Protein AF-A0A4D4JNG6-F1 (afdb_monomer_lite)

Secondary structure (DSSP, 8-state):
----S---HHHHHHHHHHHHHHHHHTT--HHHHHHH----HHHHHHHHHHHHHHH---

Structure (mmCIF, N/CA/C/O backbone):
data_AF-A0A4D4JNG6-F1
#
_entry.id   AF-A0A4D4JNG6-F1
#
loop_
_atom_site.group_PDB
_atom_site.id
_atom_site.type_symbol
_atom_site.label_atom_id
_atom_site.label_alt_id
_atom_site.label_comp_id
_atom_site.label_asym_id
_atom_site.label_entity_id
_atom_site.label_seq_id
_atom_site.pdbx_PDB_ins_code
_atom_site.Cartn_x
_atom_site.Cartn_y
_atom_site.Cartn_z
_atom_site.occupancy
_atom_site.B_iso_or_equiv
_atom_site.auth_seq_id
_atom_site.auth_comp_id
_atom_site.auth_asym_id
_atom_site.auth_atom_id
_atom_site.pdbx_PDB_model_num
ATOM 1 N N . MET A 1 1 ? 12.289 15.945 -5.056 1.00 48.94 1 MET A N 1
ATOM 2 C CA . MET A 1 1 ? 11.241 14.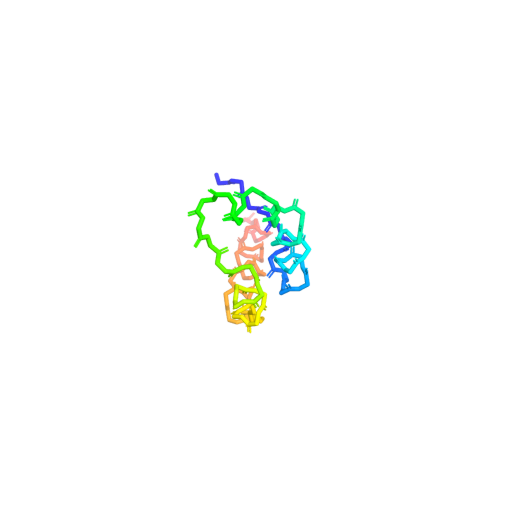936 -5.312 1.00 48.94 1 MET A CA 1
ATOM 3 C C . MET A 1 1 ? 11.704 13.618 -4.713 1.00 48.94 1 MET A C 1
ATOM 5 O O . MET A 1 1 ? 12.635 13.034 -5.248 1.00 48.94 1 MET A O 1
ATOM 9 N N . GLN A 1 2 ? 11.137 13.183 -3.585 1.00 47.94 2 GLN A N 1
ATOM 10 C CA . GLN A 1 2 ? 11.314 11.798 -3.137 1.00 47.94 2 GLN A CA 1
ATOM 11 C C . GLN A 1 2 ? 10.314 10.948 -3.928 1.00 47.94 2 GLN A C 1
ATOM 13 O O . GLN A 1 2 ? 9.116 10.988 -3.665 1.00 47.94 2 GLN A O 1
ATOM 18 N N . PHE A 1 3 ? 10.789 10.267 -4.970 1.00 50.56 3 PHE A N 1
ATOM 19 C CA . PHE A 1 3 ? 9.976 9.334 -5.745 1.00 50.56 3 PHE A CA 1
ATOM 20 C C . PHE A 1 3 ? 10.039 7.972 -5.062 1.00 50.56 3 PHE A C 1
ATOM 22 O O . PHE A 1 3 ? 11.082 7.328 -5.093 1.00 50.56 3 PHE A O 1
ATOM 29 N N . HIS A 1 4 ? 8.944 7.539 -4.435 1.00 50.62 4 HIS A N 1
ATOM 30 C CA . HIS A 1 4 ? 8.818 6.165 -3.955 1.00 50.62 4 HIS A CA 1
ATOM 31 C C . HIS A 1 4 ? 8.485 5.272 -5.160 1.00 50.62 4 HIS A C 1
ATOM 33 O O . HIS A 1 4 ? 7.390 5.384 -5.697 1.00 50.62 4 HIS A O 1
ATOM 39 N N . PRO A 1 5 ? 9.385 4.392 -5.629 1.00 51.22 5 PRO A N 1
ATOM 40 C CA . PRO A 1 5 ? 9.162 3.592 -6.842 1.00 51.22 5 PRO A CA 1
ATOM 41 C C . PRO A 1 5 ? 8.083 2.509 -6.676 1.00 51.22 5 PRO A C 1
ATOM 43 O O . PRO A 1 5 ? 7.736 1.820 -7.628 1.00 51.22 5 PRO A O 1
ATOM 46 N N . TYR A 1 6 ? 7.555 2.349 -5.463 1.00 54.38 6 TYR A N 1
ATOM 47 C CA . TYR A 1 6 ? 6.731 1.226 -5.034 1.00 54.38 6 TYR A CA 1
ATOM 48 C C . TYR A 1 6 ? 5.228 1.559 -4.991 1.00 54.38 6 TYR A C 1
ATOM 50 O O . TYR A 1 6 ? 4.507 1.022 -4.169 1.00 54.38 6 TYR A O 1
ATOM 58 N N . PHE A 1 7 ? 4.702 2.418 -5.870 1.00 64.94 7 PHE A N 1
ATOM 59 C CA . PHE A 1 7 ? 3.247 2.665 -5.965 1.00 64.94 7 PHE A CA 1
ATOM 60 C C . PHE A 1 7 ? 2.505 1.547 -6.722 1.00 64.94 7 PHE A C 1
ATOM 62 O O . PHE A 1 7 ? 1.692 1.817 -7.608 1.00 64.94 7 PHE A O 1
ATOM 69 N N . SER A 1 8 ? 2.791 0.280 -6.409 1.00 77.69 8 SER A N 1
ATOM 70 C CA . SER A 1 8 ? 1.873 -0.792 -6.792 1.00 77.69 8 SER A CA 1
ATOM 71 C C . SER A 1 8 ? 0.640 -0.729 -5.896 1.00 77.69 8 SER A C 1
ATOM 73 O O . SER A 1 8 ? 0.683 -0.245 -4.764 1.00 77.69 8 SER A O 1
ATOM 75 N N . ASP A 1 9 ? -0.480 -1.229 -6.397 1.00 82.50 9 ASP A N 1
ATOM 76 C CA . ASP A 1 9 ? -1.687 -1.373 -5.598 1.00 82.50 9 ASP A CA 1
ATOM 77 C C . ASP A 1 9 ? -1.440 -2.254 -4.367 1.00 82.50 9 ASP A C 1
ATOM 79 O O . ASP A 1 9 ? -1.933 -1.923 -3.296 1.00 82.50 9 ASP A O 1
ATOM 83 N N . ALA A 1 10 ? -0.607 -3.294 -4.474 1.00 85.50 10 ALA A N 1
ATOM 84 C CA . ALA A 1 10 ? -0.210 -4.127 -3.338 1.00 85.50 10 ALA A CA 1
ATOM 85 C C . ALA A 1 10 ? 0.454 -3.314 -2.212 1.00 85.50 10 ALA A C 1
ATOM 87 O O . ALA A 1 10 ? 0.035 -3.392 -1.064 1.00 85.50 10 ALA A O 1
ATOM 88 N N . VAL A 1 11 ? 1.419 -2.454 -2.539 1.00 85.31 11 VAL A N 1
ATOM 89 C CA . VAL A 1 11 ? 2.108 -1.633 -1.528 1.00 85.31 11 VAL A CA 1
ATOM 90 C C . VAL A 1 11 ? 1.163 -0.617 -0.898 1.00 85.31 11 VAL A C 1
ATOM 92 O O . VAL A 1 11 ? 1.248 -0.339 0.295 1.00 85.31 11 VAL A O 1
ATOM 95 N N . ILE A 1 12 ? 0.242 -0.057 -1.683 1.00 87.56 12 ILE A N 1
ATOM 96 C CA . ILE A 1 12 ? -0.752 0.875 -1.152 1.00 87.56 12 ILE A CA 1
ATOM 97 C C . ILE A 1 12 ? -1.745 0.149 -0.242 1.00 87.56 12 ILE A C 1
ATOM 99 O O . ILE A 1 12 ? -2.112 0.696 0.796 1.00 87.56 12 ILE A O 1
ATOM 103 N N . ARG A 1 13 ? -2.126 -1.092 -0.557 1.00 90.56 13 ARG A N 1
ATOM 104 C CA . ARG A 1 13 ? -2.926 -1.936 0.343 1.00 90.56 13 ARG A CA 1
ATOM 105 C C . ARG A 1 13 ? -2.189 -2.209 1.652 1.00 90.56 13 ARG A C 1
ATOM 107 O O . ARG A 1 13 ? -2.778 -2.006 2.713 1.00 90.56 13 ARG A O 1
ATOM 114 N N . ASP A 1 14 ? -0.910 -2.567 1.592 1.00 89.94 14 ASP A N 1
ATOM 115 C CA . ASP A 1 14 ? -0.088 -2.795 2.786 1.00 89.94 14 ASP A CA 1
ATOM 116 C C . ASP A 1 14 ? 0.028 -1.523 3.634 1.00 89.94 14 ASP A C 1
ATOM 118 O O . ASP A 1 14 ? -0.111 -1.562 4.856 1.00 89.94 14 ASP A O 1
ATOM 122 N N . TYR A 1 15 ? 0.192 -0.364 2.990 1.00 88.69 15 TYR A N 1
ATOM 123 C CA . TYR A 1 15 ? 0.219 0.930 3.667 1.00 88.69 15 TYR A CA 1
ATOM 124 C C . TYR A 1 15 ? -1.095 1.191 4.413 1.00 88.69 15 TYR A C 1
ATOM 126 O O . TYR A 1 15 ? -1.096 1.489 5.607 1.00 88.69 15 TYR A O 1
ATOM 134 N N . VAL A 1 16 ? -2.237 1.017 3.745 1.00 91.06 16 VAL A N 1
ATOM 135 C CA . VAL A 1 16 ? -3.552 1.211 4.369 1.00 91.06 16 VAL A CA 1
ATOM 136 C C . VAL A 1 16 ? -3.760 0.258 5.550 1.00 91.06 16 VAL A C 1
ATOM 138 O O . VAL A 1 16 ? -4.299 0.687 6.567 1.00 91.06 16 VAL A O 1
ATOM 141 N N . GLN A 1 17 ? -3.289 -0.991 5.471 1.00 93.00 17 GLN A N 1
ATOM 142 C CA . GLN A 1 17 ? -3.312 -1.932 6.599 1.00 93.00 17 GLN A CA 1
ATOM 143 C C . GLN A 1 17 ? -2.422 -1.473 7.759 1.00 93.00 17 GLN A C 1
ATOM 145 O O . GLN A 1 17 ? -2.886 -1.420 8.898 1.00 93.00 17 GLN A O 1
ATOM 150 N N . CYS A 1 18 ? -1.175 -1.085 7.483 1.00 94.56 18 CYS A N 1
ATOM 151 C CA . CYS A 1 18 ? -0.229 -0.623 8.501 1.00 94.56 18 CYS A CA 1
ATOM 152 C C . CYS A 1 18 ? -0.765 0.571 9.304 1.00 94.56 18 CYS A C 1
ATOM 154 O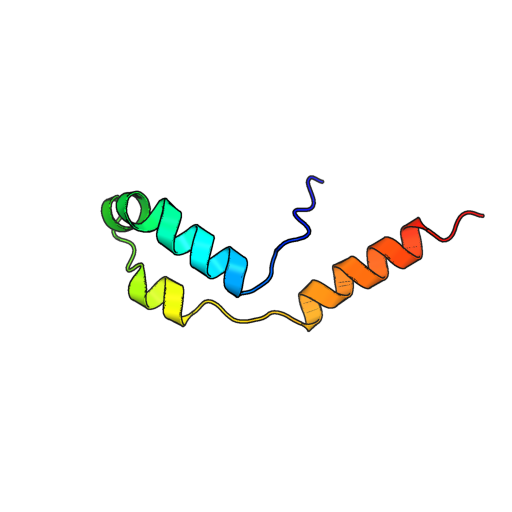 O . CYS A 1 18 ? -0.543 0.665 10.511 1.00 94.56 18 CYS A O 1
ATOM 156 N N . PHE A 1 19 ? -1.491 1.476 8.643 1.00 94.19 19 PHE A N 1
ATOM 157 C CA . PHE A 1 19 ? -2.052 2.673 9.269 1.00 94.19 19 PHE A CA 1
ATOM 158 C C . PHE A 1 19 ? -3.523 2.535 9.668 1.00 94.19 19 PHE A C 1
ATOM 160 O O . PHE A 1 19 ? -4.074 3.492 10.219 1.00 94.19 19 PHE A O 1
ATOM 167 N N . ALA A 1 20 ? -4.152 1.373 9.465 1.00 93.69 20 ALA A N 1
ATOM 168 C CA . ALA A 1 20 ? -5.579 1.183 9.712 1.00 93.69 20 ALA A CA 1
ATOM 169 C C . ALA A 1 20 ? -6.026 1.633 11.118 1.00 93.69 20 ALA A C 1
ATOM 171 O O . ALA A 1 20 ? -6.982 2.407 11.199 1.00 93.69 20 ALA A O 1
ATOM 172 N N . PRO A 1 21 ? -5.304 1.311 12.215 1.00 93.38 21 PRO A N 1
ATOM 173 C CA . PRO A 1 21 ? -5.692 1.769 13.550 1.00 93.38 21 PRO A CA 1
ATOM 174 C C . PRO A 1 21 ? -5.698 3.297 13.697 1.00 93.38 21 PRO A C 1
ATOM 176 O O . PRO A 1 21 ? -6.472 3.853 14.474 1.00 93.38 21 PRO A O 1
ATOM 179 N N . SER A 1 22 ? -4.813 3.995 12.980 1.00 95.06 22 SER A N 1
ATOM 180 C CA . SER A 1 22 ? -4.735 5.459 13.000 1.00 95.06 22 SER A CA 1
ATOM 181 C C . SER A 1 22 ? -5.784 6.106 12.106 1.00 95.06 22 SER A C 1
ATOM 183 O O . SER A 1 22 ? -6.393 7.087 12.519 1.00 95.06 22 SER A O 1
ATOM 185 N N . LEU A 1 23 ? -6.041 5.531 10.933 1.00 92.25 23 LEU A N 1
ATOM 186 C CA . LEU A 1 23 ? -7.066 5.997 9.997 1.00 92.25 23 LEU A CA 1
ATOM 187 C C . LEU A 1 23 ? -8.481 5.822 10.574 1.00 92.25 23 LEU A C 1
ATOM 189 O O . LEU A 1 23 ? -9.308 6.729 10.494 1.00 92.25 23 LEU A O 1
ATOM 193 N N . GLN A 1 24 ? -8.744 4.701 11.244 1.00 95.31 24 GLN A N 1
ATOM 194 C CA . GLN A 1 24 ? -10.010 4.473 11.945 1.00 95.31 24 GLN A CA 1
ATOM 195 C C . GLN A 1 24 ? -10.227 5.494 13.071 1.00 95.31 24 GLN A C 1
ATOM 197 O O . GLN A 1 24 ? -11.326 6.024 13.221 1.00 95.31 24 GLN A O 1
ATOM 202 N N . ARG A 1 25 ? -9.170 5.853 13.819 1.00 95.62 25 ARG A N 1
ATOM 203 C CA . ARG A 1 25 ? -9.234 6.900 14.858 1.00 95.62 25 ARG A CA 1
ATOM 204 C C . ARG A 1 25 ? -9.594 8.285 14.314 1.00 95.62 25 ARG A C 1
ATOM 206 O O . ARG A 1 25 ? -10.129 9.095 15.063 1.00 95.62 25 ARG A O 1
ATOM 213 N N . THR A 1 26 ? -9.335 8.559 13.037 1.00 94.31 26 THR A N 1
ATOM 214 C CA . THR A 1 26 ? -9.740 9.806 12.366 1.00 94.31 26 THR A CA 1
ATOM 215 C C . THR A 1 26 ? -11.098 9.697 11.663 1.00 94.31 26 THR A C 1
ATOM 217 O O . THR A 1 26 ? -11.465 10.598 10.916 1.00 94.31 26 THR A O 1
ATOM 220 N N . GLY A 1 27 ? -11.841 8.602 11.865 1.00 94.88 27 GLY A N 1
ATOM 221 C CA . GLY A 1 27 ? -13.149 8.372 11.248 1.00 94.88 27 GLY A CA 1
ATOM 222 C C . GLY A 1 27 ? -13.098 7.876 9.800 1.00 94.88 27 GLY A C 1
ATOM 223 O O . GLY A 1 27 ? -14.114 7.933 9.112 1.00 94.88 27 GLY A O 1
ATOM 224 N N . MET A 1 28 ? -11.944 7.403 9.311 1.00 93.88 28 MET A N 1
ATOM 225 C CA . MET A 1 28 ? -11.873 6.790 7.984 1.00 93.88 28 MET A CA 1
ATOM 226 C C . MET A 1 28 ? -12.309 5.326 8.007 1.00 93.88 28 MET A C 1
ATOM 228 O O . MET A 1 28 ? -11.864 4.538 8.842 1.00 93.88 28 MET A O 1
ATOM 232 N N . ASP A 1 29 ? -13.110 4.956 7.010 1.00 94.25 29 ASP A N 1
ATOM 233 C CA . ASP A 1 29 ? -13.421 3.568 6.689 1.00 94.25 29 ASP A CA 1
ATOM 234 C C . ASP A 1 29 ? -12.260 2.956 5.897 1.00 94.25 29 ASP A C 1
ATOM 236 O O . ASP A 1 29 ? -12.046 3.236 4.715 1.00 94.25 29 ASP A O 1
ATOM 240 N N . THR A 1 30 ? -11.470 2.147 6.593 1.00 93.31 30 THR A N 1
ATOM 241 C CA . THR A 1 30 ? -10.262 1.524 6.048 1.00 93.31 30 THR A CA 1
ATOM 242 C C . THR A 1 30 ? -10.576 0.362 5.114 1.00 93.31 30 THR A C 1
ATOM 244 O O . THR A 1 30 ? -9.827 0.166 4.160 1.00 93.31 30 THR A O 1
ATOM 247 N 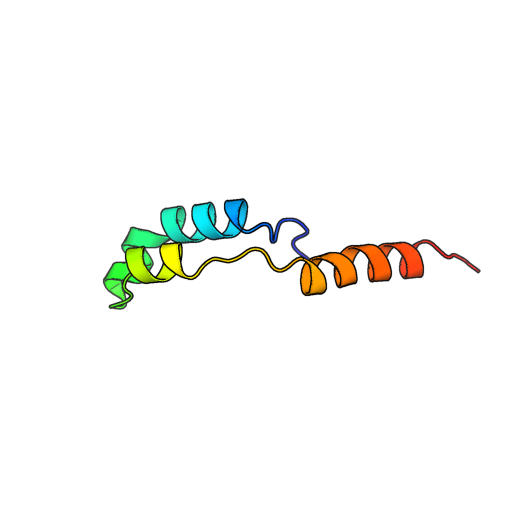N . ASP A 1 31 ? -11.702 -0.331 5.296 1.00 92.38 31 ASP A N 1
ATOM 248 C CA . ASP A 1 31 ? -12.146 -1.398 4.396 1.00 92.38 31 ASP A CA 1
ATOM 249 C C . ASP A 1 31 ? -12.619 -0.810 3.063 1.00 92.38 31 ASP A C 1
ATOM 251 O O . ASP A 1 31 ? -12.215 -1.265 1.989 1.00 92.38 31 ASP A O 1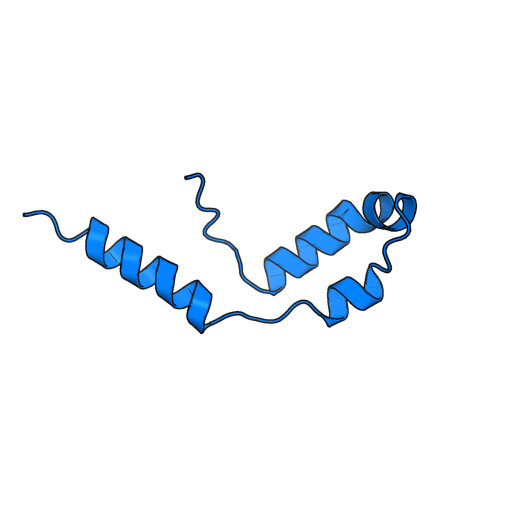
ATOM 255 N N . ALA A 1 32 ? -13.384 0.284 3.109 1.00 93.31 32 ALA A N 1
ATOM 256 C CA . ALA A 1 32 ? -13.736 1.033 1.908 1.00 93.31 32 ALA A CA 1
ATOM 257 C C . ALA A 1 32 ? -12.489 1.601 1.212 1.00 93.31 32 ALA A C 1
ATOM 259 O O . ALA A 1 32 ? -12.400 1.596 -0.019 1.00 93.31 32 ALA A O 1
ATOM 260 N N . LEU A 1 33 ? -11.498 2.070 1.978 1.00 90.69 33 LEU A N 1
ATOM 261 C CA . LEU A 1 33 ? -10.241 2.568 1.424 1.00 90.69 33 LEU A CA 1
ATOM 262 C C . LEU A 1 33 ? -9.465 1.450 0.708 1.00 90.69 33 LEU A C 1
ATOM 264 O O . LEU A 1 33 ? -9.021 1.652 -0.420 1.00 90.69 33 LEU A O 1
ATOM 268 N N . GL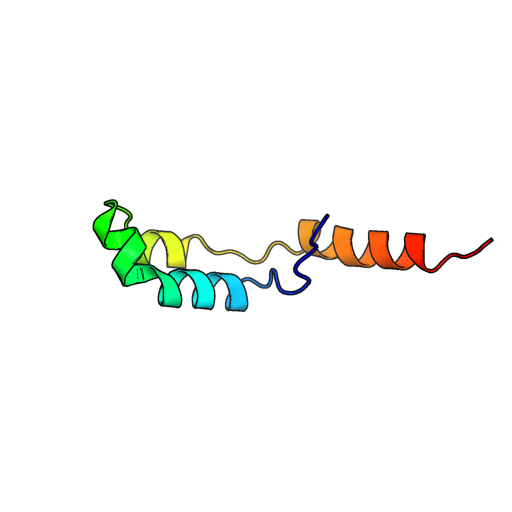N A 1 34 ? -9.376 0.262 1.317 1.00 90.81 34 GLN A N 1
ATOM 269 C CA . GLN A 1 34 ? -8.775 -0.940 0.728 1.00 90.81 34 GLN A CA 1
ATOM 270 C C . GLN A 1 34 ? -9.442 -1.321 -0.594 1.00 90.81 34 GLN A C 1
ATOM 272 O O . GLN A 1 34 ? -8.762 -1.582 -1.588 1.00 90.81 34 GLN A O 1
ATOM 277 N N . GLN A 1 35 ? -10.774 -1.324 -0.648 1.00 90.94 35 GLN A N 1
ATOM 278 C CA . GLN A 1 35 ? -11.502 -1.667 -1.872 1.00 90.94 35 GLN A CA 1
ATOM 279 C C . GLN A 1 35 ? -11.291 -0.656 -3.004 1.00 90.94 35 GLN A C 1
ATOM 281 O O . GLN A 1 35 ? -11.376 -1.008 -4.180 1.00 90.94 35 GLN A O 1
ATOM 286 N N . ARG A 1 36 ? -10.978 0.596 -2.664 1.00 89.50 36 ARG A N 1
ATOM 287 C CA . ARG A 1 36 ? -10.735 1.669 -3.633 1.00 89.50 36 ARG A CA 1
ATOM 288 C C . ARG A 1 36 ? -9.302 1.727 -4.148 1.00 89.50 36 ARG A C 1
ATOM 290 O O . ARG A 1 36 ? -9.060 2.440 -5.121 1.00 89.50 36 ARG A O 1
ATOM 297 N N . VAL A 1 37 ? -8.365 1.000 -3.538 1.00 88.38 37 VAL A N 1
ATOM 298 C CA . VAL A 1 37 ? -7.005 0.891 -4.074 1.00 88.38 37 VAL A CA 1
ATOM 299 C C . VAL A 1 37 ? -7.061 0.171 -5.419 1.00 88.38 37 VAL A C 1
ATOM 301 O O . VAL A 1 37 ? -7.546 -0.955 -5.517 1.00 88.38 37 VAL A O 1
ATOM 304 N N . GLN A 1 38 ? -6.561 0.823 -6.464 1.00 85.50 38 GLN A N 1
ATOM 305 C CA . GLN A 1 38 ? -6.516 0.282 -7.818 1.00 85.50 38 GLN A CA 1
ATOM 306 C C . GLN A 1 38 ? -5.125 0.468 -8.409 1.00 85.50 38 GLN A C 1
ATOM 308 O O . GLN A 1 38 ? -4.446 1.461 -8.135 1.00 85.50 38 GLN A O 1
ATOM 313 N N . ALA A 1 39 ? -4.722 -0.477 -9.257 1.00 81.25 39 ALA A N 1
ATOM 314 C CA . ALA A 1 39 ? -3.509 -0.336 -10.044 1.00 81.25 39 ALA A CA 1
ATOM 315 C C . ALA A 1 39 ? -3.636 0.882 -10.970 1.00 81.25 39 ALA A C 1
ATOM 317 O O . ALA A 1 39 ? -4.664 1.095 -11.612 1.00 81.25 39 ALA A O 1
ATOM 318 N N . THR A 1 40 ? -2.570 1.674 -11.071 1.00 81.62 40 THR A N 1
ATOM 319 C CA . THR A 1 40 ? -2.539 2.879 -11.910 1.00 81.62 40 THR A CA 1
ATOM 320 C C . THR A 1 40 ? -1.491 2.739 -13.018 1.00 81.62 40 THR A C 1
ATOM 322 O O . THR A 1 40 ? -0.507 3.476 -13.046 1.00 81.62 40 THR A O 1
ATOM 325 N N . PRO A 1 41 ? -1.678 1.817 -13.986 1.00 77.69 41 PRO A N 1
ATOM 326 C CA . PRO A 1 41 ? -0.646 1.469 -14.968 1.00 77.69 41 PRO A CA 1
ATOM 327 C C . PRO A 1 41 ? -0.203 2.669 -15.813 1.00 77.69 41 PRO A C 1
ATOM 329 O O . PRO A 1 41 ? 0.977 2.819 -16.124 1.00 77.69 41 PRO A O 1
ATOM 332 N N . ARG A 1 42 ? -1.129 3.585 -16.131 1.00 76.62 42 ARG A N 1
ATOM 333 C CA . ARG A 1 42 ? -0.803 4.822 -16.851 1.00 76.62 42 ARG A CA 1
ATOM 334 C C . ARG A 1 42 ? 0.110 5.735 -16.031 1.00 76.62 42 ARG A C 1
ATOM 336 O O . ARG A 1 42 ? 1.089 6.231 -16.578 1.00 76.62 42 ARG A O 1
ATOM 343 N N . ALA A 1 43 ? -0.183 5.938 -14.747 1.00 77.00 43 ALA A N 1
ATOM 344 C CA . ALA A 1 43 ? 0.651 6.758 -13.868 1.00 77.00 43 ALA A CA 1
ATOM 345 C C . ALA A 1 43 ? 2.004 6.083 -13.592 1.00 77.00 43 ALA A C 1
ATOM 347 O O . ALA A 1 43 ? 3.038 6.735 -13.695 1.00 77.00 43 ALA A O 1
ATOM 348 N N . ALA A 1 44 ? 2.013 4.767 -13.359 1.00 76.94 44 ALA A N 1
ATOM 349 C CA . ALA A 1 44 ? 3.232 3.979 -13.199 1.00 76.94 44 ALA A CA 1
ATOM 350 C C . ALA A 1 44 ? 4.147 4.070 -14.433 1.00 76.94 44 ALA A C 1
ATOM 352 O O . ALA A 1 44 ? 5.356 4.231 -14.297 1.00 76.94 44 ALA A O 1
ATOM 353 N N . SER A 1 45 ? 3.578 4.076 -15.646 1.00 78.81 45 SER A N 1
ATOM 354 C CA . SER A 1 45 ? 4.360 4.222 -16.882 1.00 78.81 45 SER A CA 1
ATOM 355 C C . SER A 1 45 ? 5.085 5.570 -17.005 1.00 78.81 45 SER A C 1
ATOM 357 O O . SER A 1 45 ? 6.099 5.656 -17.699 1.00 78.81 45 SER A O 1
ATOM 359 N N . LEU A 1 46 ? 4.606 6.623 -16.324 1.00 82.56 46 LEU A N 1
ATOM 360 C CA . LEU A 1 46 ? 5.290 7.920 -16.297 1.00 82.56 46 LEU A CA 1
ATOM 361 C C . LEU A 1 46 ? 6.635 7.822 -15.576 1.00 82.56 46 LEU A C 1
ATOM 363 O O . LEU A 1 46 ? 7.591 8.454 -16.018 1.00 82.56 46 LEU A O 1
ATOM 367 N N . LEU A 1 47 ? 6.729 6.996 -14.528 1.00 76.31 47 LEU A N 1
ATOM 368 C CA . LEU A 1 47 ? 7.985 6.751 -13.815 1.00 76.31 47 LEU A CA 1
ATOM 369 C C . LEU A 1 47 ? 9.007 6.108 -14.748 1.00 76.31 47 LEU A C 1
ATOM 371 O O . LEU A 1 47 ? 10.104 6.638 -14.906 1.00 76.31 47 LEU A O 1
ATOM 375 N N . THR A 1 48 ? 8.620 5.037 -15.442 1.00 79.62 48 THR A N 1
ATOM 376 C CA . THR A 1 48 ? 9.486 4.357 -16.414 1.00 79.62 48 THR A CA 1
ATOM 377 C C . THR A 1 48 ? 9.963 5.307 -17.509 1.00 79.62 48 THR A C 1
ATOM 379 O O . THR A 1 48 ? 11.149 5.344 -17.819 1.00 79.62 48 THR A O 1
ATOM 382 N N . ARG A 1 49 ? 9.062 6.126 -18.062 1.00 82.44 49 ARG A N 1
ATOM 383 C CA . ARG A 1 49 ? 9.414 7.110 -19.096 1.00 82.44 49 ARG A CA 1
ATOM 384 C C . ARG A 1 49 ? 10.349 8.193 -18.567 1.00 82.44 49 ARG A C 1
ATOM 386 O O . ARG A 1 49 ? 11.293 8.560 -19.253 1.00 82.44 49 ARG A O 1
ATOM 393 N N . SER A 1 50 ? 10.111 8.694 -17.357 1.00 79.00 50 SER A N 1
ATOM 394 C CA . SER A 1 50 ? 10.993 9.690 -16.741 1.00 79.00 50 SER A CA 1
ATOM 395 C C . SER A 1 50 ? 12.389 9.135 -16.461 1.00 79.00 50 SER A C 1
ATOM 397 O O . SER A 1 50 ? 13.366 9.831 -16.714 1.00 79.00 50 SER A O 1
ATOM 399 N N . ALA A 1 51 ? 12.491 7.876 -16.020 1.00 80.06 51 ALA A N 1
ATOM 400 C CA . ALA A 1 51 ? 13.767 7.199 -15.819 1.00 80.06 51 ALA A CA 1
ATOM 401 C C . ALA A 1 51 ? 14.533 7.060 -17.142 1.00 80.06 51 ALA A C 1
ATOM 403 O O . ALA A 1 51 ? 15.683 7.473 -17.217 1.00 80.06 51 ALA A O 1
ATOM 404 N N . GLN A 1 52 ? 13.864 6.609 -18.209 1.00 81.94 52 GLN A N 1
ATOM 405 C CA . GLN A 1 52 ? 14.459 6.530 -19.547 1.00 81.94 52 GLN A CA 1
ATOM 406 C C . GLN A 1 52 ? 14.971 7.891 -20.031 1.00 81.94 52 GLN A C 1
ATOM 408 O O . GLN A 1 52 ? 16.077 7.981 -20.545 1.00 81.94 52 GLN A O 1
ATOM 413 N N . LEU A 1 53 ? 14.198 8.965 -19.839 1.00 82.12 53 L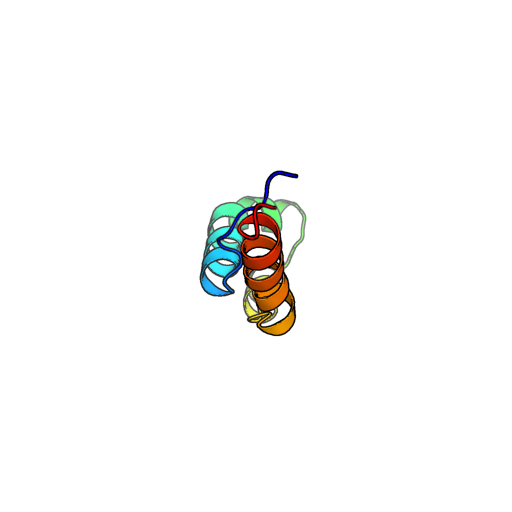EU A N 1
ATOM 414 C CA . LEU A 1 53 ? 14.619 10.319 -20.214 1.00 82.12 53 LEU A CA 1
ATOM 415 C C . LEU A 1 53 ? 15.810 10.824 -19.386 1.00 82.12 53 LEU A C 1
ATOM 417 O O . LEU A 1 53 ? 16.616 11.589 -19.903 1.00 82.12 53 LEU A O 1
ATOM 421 N N . ALA A 1 54 ? 15.927 10.414 -18.122 1.00 76.00 54 ALA A N 1
ATOM 422 C CA . ALA A 1 54 ? 17.049 10.775 -17.258 1.00 76.00 54 ALA A CA 1
ATOM 423 C C . ALA A 1 54 ? 18.329 9.970 -17.562 1.00 76.00 54 ALA A C 1
ATOM 425 O O . ALA A 1 54 ? 19.429 10.460 -17.312 1.00 76.00 54 ALA A O 1
ATOM 426 N N . GLU A 1 55 ? 18.198 8.753 -18.098 1.00 70.69 55 GLU A N 1
ATOM 427 C CA . GLU A 1 55 ? 19.316 7.895 -18.517 1.00 70.69 55 GLU A CA 1
ATOM 428 C C . GLU A 1 55 ? 19.880 8.263 -19.897 1.00 70.69 55 GLU A C 1
ATOM 430 O O . GLU A 1 55 ? 21.022 7.911 -20.205 1.00 70.69 55 GLU A O 1
ATOM 435 N N . VAL A 1 56 ? 19.131 9.012 -20.716 1.00 57.78 56 VAL A N 1
ATOM 436 C CA . VAL A 1 56 ? 19.665 9.636 -21.935 1.00 57.78 56 VAL A CA 1
ATOM 437 C C . VAL A 1 56 ? 20.606 10.771 -21.524 1.00 57.78 56 VAL A C 1
ATOM 439 O O . VAL A 1 56 ? 20.217 11.930 -21.384 1.00 57.78 56 VAL A O 1
ATOM 442 N N . LYS A 1 57 ? 21.872 10.422 -21.295 1.00 51.78 57 LYS A N 1
ATOM 443 C CA . LYS A 1 57 ? 22.970 11.382 -21.168 1.00 51.78 57 LYS A CA 1
ATOM 444 C C . LYS A 1 57 ? 23.293 11.965 -22.561 1.00 51.78 57 LYS A C 1
ATOM 446 O O . LYS A 1 57 ? 23.286 11.187 -23.516 1.00 51.78 57 LYS A O 1
ATOM 451 N N . PRO A 1 58 ? 23.555 13.281 -22.698 1.00 54.88 58 PRO A N 1
ATOM 452 C CA . PRO A 1 58 ? 24.072 13.855 -23.942 1.00 54.88 58 PRO A CA 1
ATOM 453 C C . PRO A 1 58 ? 25.445 13.287 -24.322 1.00 54.88 58 PRO A C 1
ATOM 455 O O . PRO A 1 58 ? 26.206 12.894 -23.401 1.00 54.88 58 PRO A O 1
#

Sequence (58 aa):
MQFHPYFSDAVIRDYVQCFAPSLQRTGMDTDALQQRVQATPRAASLLTRSAQLAEVKP

pLDDT: mean 80.89, std 14.2, range [47.94, 95.62]

Radius of gyration: 15.36 Å; chains: 1; bounding box: 38×19×39 Å

Foldseek 3Di:
DPDDLPLALVVVLVVLVVCVVVCVVVVDDSVVVNVPRDGDVVVNVVVVVVVVVVPPDD